Protein AF-A0A075X664-F1 (afdb_monomer)

Organism: NCBI:txid1524912

Structure (mmCIF, N/CA/C/O backbone):
data_AF-A0A075X664-F1
#
_entry.id   AF-A0A075X664-F1
#
loop_
_atom_site.group_PDB
_atom_site.id
_atom_site.type_symbol
_atom_site.label_atom_id
_atom_site.label_alt_id
_atom_site.label_comp_id
_atom_site.label_asym_id
_atom_site.label_entity_id
_atom_site.label_seq_id
_atom_site.pdbx_PDB_ins_code
_atom_site.Cartn_x
_atom_site.Cartn_y
_atom_site.Cartn_z
_atom_site.occupancy
_atom_site.B_iso_or_equiv
_atom_site.auth_seq_id
_atom_site.auth_comp_id
_atom_site.auth_asym_id
_atom_site.auth_atom_id
_atom_site.pdbx_PDB_model_num
ATOM 1 N N . MET A 1 1 ? -10.365 -13.710 -23.331 1.00 39.38 1 MET A N 1
ATOM 2 C CA . MET A 1 1 ? -9.081 -14.117 -22.718 1.00 39.38 1 MET A CA 1
ATOM 3 C C . MET A 1 1 ? -9.132 -13.779 -21.237 1.00 39.38 1 MET A C 1
ATOM 5 O O . MET A 1 1 ? -9.057 -12.605 -20.892 1.00 39.38 1 MET A O 1
ATOM 9 N N . SER A 1 2 ? -9.346 -14.769 -20.368 1.00 46.22 2 SER A N 1
ATOM 10 C CA . SER A 1 2 ? -9.330 -14.562 -18.916 1.00 46.22 2 SER A CA 1
ATOM 11 C C . SER A 1 2 ? -7.945 -14.064 -18.507 1.00 46.22 2 SER A C 1
ATOM 13 O O . SER A 1 2 ? -6.977 -14.815 -18.610 1.00 46.22 2 SER A O 1
ATOM 15 N N . LYS A 1 3 ? -7.832 -12.797 -18.082 1.00 55.53 3 LYS A N 1
ATOM 16 C CA . LYS A 1 3 ? -6.616 -12.269 -17.445 1.00 55.53 3 LYS A CA 1
ATOM 17 C C . LYS A 1 3 ? -6.377 -13.107 -16.193 1.00 55.53 3 LYS A C 1
ATOM 19 O O . LYS A 1 3 ? -6.989 -12.872 -15.159 1.00 55.53 3 LYS A O 1
ATOM 24 N N . LYS A 1 4 ? -5.544 -14.140 -16.306 1.00 54.78 4 LYS A N 1
ATOM 25 C CA . LYS A 1 4 ? -5.130 -14.971 -15.180 1.00 54.78 4 LYS A CA 1
ATOM 26 C C . LYS A 1 4 ? -4.264 -14.073 -14.305 1.00 54.78 4 LYS A C 1
ATOM 28 O O . LYS A 1 4 ? -3.109 -13.825 -14.632 1.00 54.78 4 LYS A O 1
ATOM 33 N N . TRP A 1 5 ? -4.864 -13.478 -13.276 1.00 67.94 5 TRP A N 1
ATOM 34 C CA . TRP A 1 5 ? -4.150 -12.601 -12.357 1.00 67.94 5 TRP A CA 1
ATOM 35 C C . TRP A 1 5 ? -2.955 -13.368 -11.789 1.00 67.94 5 TRP A C 1
ATOM 37 O O . TRP A 1 5 ? -3.127 -14.403 -11.146 1.00 67.94 5 TRP A O 1
ATOM 47 N N . ALA A 1 6 ? -1.743 -12.877 -12.041 1.00 74.94 6 ALA A N 1
ATOM 48 C CA . ALA A 1 6 ? -0.563 -13.346 -11.340 1.00 74.94 6 ALA A CA 1
ATOM 49 C C . ALA A 1 6 ? -0.678 -12.851 -9.894 1.00 74.94 6 ALA A C 1
ATOM 51 O O . ALA A 1 6 ? -0.341 -11.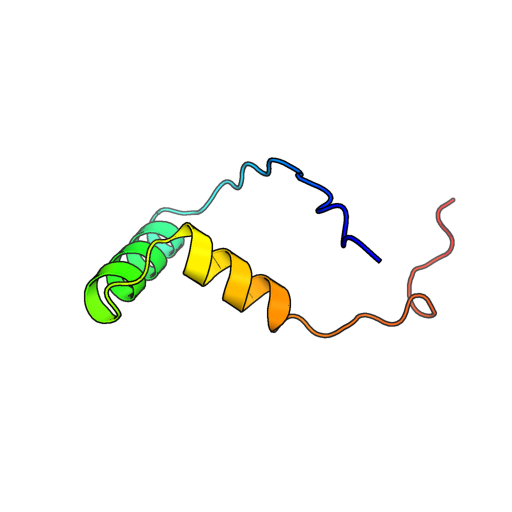712 -9.575 1.00 74.94 6 ALA A O 1
ATOM 52 N N . VAL A 1 7 ? -1.255 -13.679 -9.024 1.00 74.19 7 VAL A N 1
ATOM 53 C CA . VAL A 1 7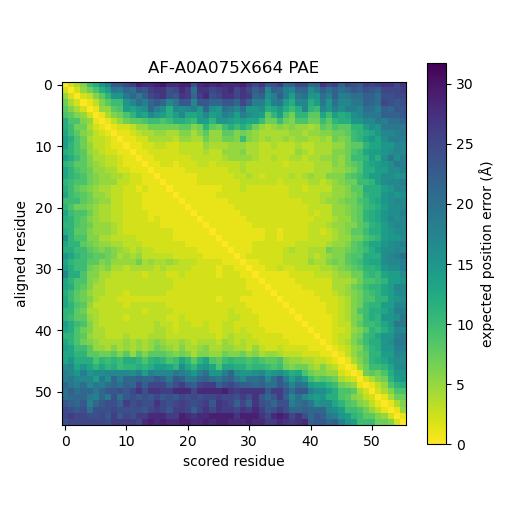 ? -1.372 -13.351 -7.605 1.00 74.19 7 VAL A CA 1
ATOM 54 C C . VAL A 1 7 ? -0.002 -13.567 -6.973 1.00 74.19 7 VAL A C 1
ATOM 56 O O . VAL A 1 7 ? 0.429 -14.702 -6.785 1.00 74.19 7 VAL A O 1
ATOM 59 N N . LYS A 1 8 ? 0.691 -12.473 -6.648 1.00 82.00 8 LYS A N 1
ATOM 60 C CA . LYS A 1 8 ? 1.944 -12.496 -5.889 1.00 82.00 8 LYS A CA 1
ATOM 61 C C . LYS A 1 8 ? 1.732 -11.776 -4.561 1.00 82.00 8 LYS A C 1
ATOM 63 O O . LYS A 1 8 ? 1.278 -10.635 -4.542 1.00 82.00 8 LYS A O 1
ATOM 68 N N . ARG A 1 9 ? 2.010 -12.462 -3.447 1.00 85.94 9 ARG A N 1
ATOM 69 C CA . ARG A 1 9 ? 2.007 -11.850 -2.110 1.00 85.94 9 ARG A CA 1
ATOM 70 C C . ARG A 1 9 ? 3.327 -11.111 -1.927 1.00 85.94 9 ARG A C 1
ATOM 72 O O . ARG A 1 9 ? 4.381 -11.668 -2.219 1.00 85.94 9 ARG A O 1
ATOM 79 N N . ILE A 1 10 ? 3.245 -9.869 -1.468 1.00 85.69 10 ILE A N 1
ATOM 80 C CA . ILE A 1 10 ? 4.395 -9.010 -1.201 1.00 85.69 10 ILE A CA 1
ATOM 81 C C . ILE A 1 10 ? 4.261 -8.545 0.246 1.00 85.69 10 ILE A C 1
ATOM 83 O O . ILE A 1 10 ? 3.190 -8.089 0.644 1.00 85.69 10 ILE A O 1
ATOM 87 N N . THR A 1 11 ? 5.337 -8.680 1.012 1.00 90.44 11 THR A N 1
ATOM 88 C CA . THR A 1 11 ? 5.480 -8.059 2.330 1.00 90.44 11 THR A CA 1
ATOM 89 C C . THR A 1 11 ? 6.446 -6.898 2.165 1.00 90.44 11 THR A C 1
ATOM 91 O O . THR A 1 11 ? 7.528 -7.085 1.610 1.00 90.44 11 THR A O 1
ATOM 94 N N . VAL A 1 12 ? 6.057 -5.710 2.615 1.00 88.44 12 VAL A N 1
ATOM 95 C CA . VAL A 1 12 ? 6.903 -4.514 2.582 1.00 88.44 12 VAL A CA 1
ATOM 96 C C . VAL A 1 12 ? 7.110 -4.025 4.005 1.00 88.44 12 VAL A C 1
ATOM 98 O O . VAL A 1 12 ? 6.164 -3.985 4.789 1.00 88.44 12 VAL A O 1
ATOM 101 N N . ASN A 1 13 ? 8.351 -3.683 4.335 1.00 93.88 13 ASN A N 1
ATOM 102 C CA . ASN A 1 13 ? 8.656 -2.993 5.578 1.00 93.88 13 ASN A CA 1
ATOM 103 C C . ASN A 1 13 ? 8.568 -1.497 5.304 1.00 93.88 13 ASN A C 1
ATOM 105 O O . ASN A 1 13 ? 9.171 -1.016 4.347 1.00 93.88 13 ASN A O 1
ATOM 109 N N . LEU A 1 14 ? 7.813 -0.792 6.134 1.00 92.69 14 LEU A N 1
ATOM 110 C CA . LEU A 1 14 ? 7.623 0.648 6.052 1.00 92.69 14 LEU A CA 1
ATOM 111 C C . LEU A 1 14 ? 8.106 1.264 7.359 1.00 92.69 14 LEU A C 1
ATOM 113 O O . LEU A 1 14 ? 7.966 0.663 8.427 1.00 92.69 14 LEU A O 1
ATOM 117 N N . THR A 1 15 ? 8.686 2.453 7.276 1.00 97.19 15 THR A N 1
ATOM 118 C CA . THR A 1 15 ? 8.999 3.235 8.473 1.00 97.19 15 THR A CA 1
ATOM 119 C C . THR A 1 15 ? 7.711 3.713 9.148 1.00 97.19 15 THR A C 1
ATOM 121 O O . THR A 1 15 ? 6.660 3.795 8.509 1.00 97.19 15 THR A O 1
ATOM 124 N N . SER A 1 16 ? 7.780 4.064 10.437 1.00 95.88 16 SER A N 1
ATOM 125 C CA . SER A 1 16 ? 6.611 4.546 11.188 1.00 95.88 16 SER A CA 1
ATOM 126 C C . SER A 1 16 ? 5.921 5.718 10.484 1.00 95.88 16 SER A C 1
ATOM 128 O O . SER A 1 16 ? 4.713 5.682 10.279 1.00 95.88 16 SER A O 1
ATOM 130 N N . SER A 1 17 ? 6.700 6.685 9.988 1.00 97.06 17 SER A N 1
ATOM 131 C CA . SER A 1 17 ? 6.175 7.843 9.260 1.00 97.06 17 SER A CA 1
ATOM 132 C C . SER A 1 17 ? 5.457 7.471 7.957 1.00 97.06 17 SER A C 1
ATOM 134 O O . SER A 1 17 ? 4.486 8.123 7.573 1.00 97.06 17 SER A O 1
ATOM 136 N N . GLU A 1 18 ? 5.928 6.443 7.245 1.00 95.12 18 GLU A N 1
ATOM 137 C CA . GLU A 1 18 ? 5.277 5.964 6.019 1.00 95.12 18 GLU A CA 1
ATOM 138 C C . GLU A 1 18 ? 3.955 5.255 6.323 1.00 95.12 18 GLU A C 1
ATOM 140 O O . GLU A 1 18 ? 2.974 5.482 5.611 1.00 95.12 18 GLU A O 1
ATOM 145 N N . ILE A 1 19 ? 3.915 4.449 7.391 1.00 95.19 19 ILE A N 1
ATOM 146 C CA . ILE A 1 19 ? 2.686 3.813 7.879 1.00 95.19 19 ILE A CA 1
ATOM 147 C C . ILE A 1 19 ? 1.660 4.874 8.270 1.00 95.19 19 ILE A C 1
ATOM 149 O O . ILE A 1 19 ? 0.555 4.859 7.734 1.00 95.19 19 ILE A O 1
ATOM 153 N N . GLU A 1 20 ? 2.035 5.841 9.109 1.00 96.88 20 GLU A N 1
ATOM 154 C CA . GLU A 1 20 ? 1.126 6.901 9.564 1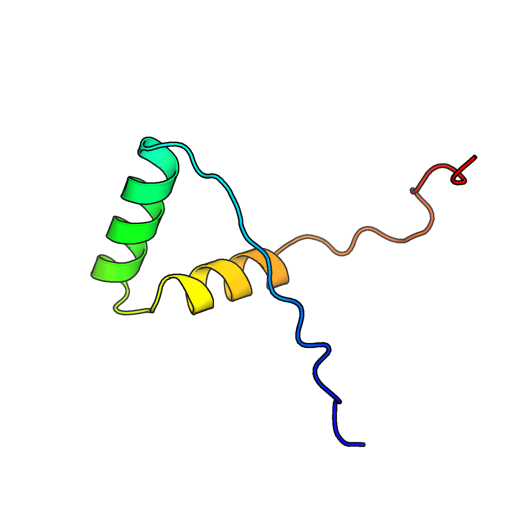.00 96.88 20 GLU A CA 1
ATOM 155 C C . GLU A 1 20 ? 0.544 7.695 8.392 1.00 96.88 20 GLU A C 1
ATOM 157 O O . GLU A 1 20 ? -0.656 7.974 8.341 1.00 96.88 20 GLU A O 1
ATOM 162 N N . LYS A 1 21 ? 1.380 8.031 7.403 1.00 96.25 21 LYS A N 1
ATOM 163 C CA . LYS A 1 21 ? 0.931 8.736 6.200 1.00 96.25 21 LYS A CA 1
ATOM 164 C C . LYS A 1 21 ? -0.063 7.902 5.391 1.00 96.25 21 LYS A C 1
ATOM 166 O O . LYS A 1 21 ? -1.058 8.445 4.905 1.00 96.25 21 LYS A O 1
ATOM 171 N N . LEU A 1 22 ? 0.205 6.608 5.231 1.00 94.69 22 LEU A N 1
ATOM 172 C CA . LEU A 1 22 ? -0.652 5.697 4.478 1.00 94.69 22 LEU A CA 1
ATOM 173 C C . LEU A 1 22 ? -1.994 5.465 5.193 1.00 94.69 22 LEU A C 1
ATOM 175 O O . LEU A 1 22 ? -3.042 5.493 4.546 1.00 94.69 22 LEU A O 1
ATOM 179 N N . GLU A 1 23 ? -1.976 5.296 6.515 1.00 95.00 23 GLU A N 1
ATOM 180 C CA . GLU A 1 23 ? -3.177 5.153 7.342 1.00 95.00 23 GLU A CA 1
ATOM 181 C C . GLU A 1 23 ? -4.032 6.415 7.327 1.00 95.00 23 GLU A C 1
ATOM 183 O O . GLU A 1 23 ? -5.239 6.333 7.096 1.00 95.00 23 GLU A O 1
ATOM 188 N N . LYS A 1 24 ? -3.416 7.590 7.484 1.00 97.06 24 LYS A N 1
ATOM 189 C CA . LYS A 1 24 ? -4.134 8.864 7.414 1.00 97.06 24 LYS A CA 1
ATOM 190 C C . LYS A 1 24 ? -4.822 9.042 6.060 1.00 97.06 24 LYS A C 1
ATOM 192 O O . LYS A 1 24 ? -6.014 9.330 6.011 1.00 97.06 24 LYS A O 1
ATOM 197 N N . TYR A 1 25 ? -4.112 8.782 4.962 1.00 95.88 25 TYR A N 1
ATOM 198 C CA . TYR A 1 25 ? -4.692 8.866 3.621 1.00 95.88 25 TYR A CA 1
ATOM 199 C C . TYR A 1 25 ? -5.831 7.853 3.408 1.00 95.88 25 TYR A C 1
ATOM 201 O O . TYR A 1 25 ? -6.846 8.169 2.784 1.00 95.88 25 TYR A O 1
ATOM 209 N N . SER A 1 26 ? -5.702 6.644 3.963 1.00 96.19 26 SER A N 1
ATOM 210 C CA . SER A 1 26 ? -6.762 5.629 3.971 1.00 96.19 26 SER A CA 1
ATOM 211 C C . SER A 1 26 ? -8.010 6.100 4.719 1.00 96.19 26 SER A C 1
ATOM 213 O O . SER A 1 26 ? -9.116 5.957 4.197 1.00 96.19 26 SER A O 1
ATOM 215 N N .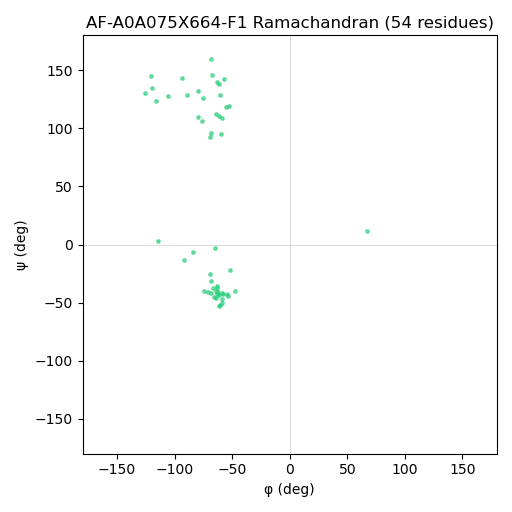 GLN A 1 27 ? -7.845 6.731 5.883 1.00 96.69 27 GLN A N 1
ATOM 216 C CA . GLN A 1 27 ? -8.948 7.306 6.658 1.00 96.69 27 GLN A CA 1
ATOM 217 C C . GLN A 1 27 ? -9.627 8.476 5.937 1.00 96.69 27 GLN A C 1
ATOM 219 O O . GLN A 1 27 ? -10.853 8.520 5.876 1.00 96.69 27 GLN A O 1
ATOM 224 N N . GLU A 1 28 ? -8.854 9.397 5.356 1.00 96.56 28 GLU A N 1
ATOM 225 C CA . GLU A 1 28 ? -9.389 10.574 4.655 1.00 96.56 28 GLU A CA 1
ATOM 226 C C . GLU A 1 28 ? -10.152 10.199 3.376 1.00 96.56 28 GLU A C 1
ATOM 228 O O . GLU A 1 28 ? -11.173 10.803 3.055 1.00 96.56 28 GLU A O 1
ATOM 233 N N . THR A 1 29 ? -9.674 9.192 2.64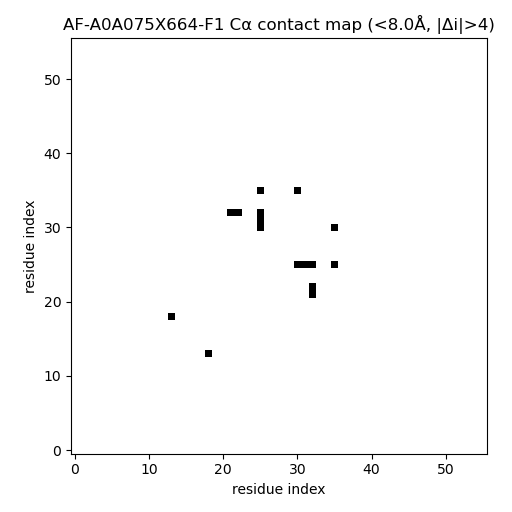3 1.00 94.00 29 THR A N 1
ATOM 234 C CA . THR A 1 29 ? -10.287 8.760 1.374 1.00 94.00 29 THR A CA 1
ATOM 235 C C . THR A 1 29 ? -11.328 7.652 1.538 1.00 94.00 29 THR A C 1
ATOM 237 O O . THR A 1 29 ? -12.047 7.347 0.585 1.00 94.00 29 THR A O 1
ATOM 240 N N . GLY A 1 30 ? -11.389 7.012 2.711 1.00 94.81 30 GLY A N 1
ATOM 241 C CA . GLY A 1 30 ? -12.213 5.830 2.976 1.00 94.81 30 GLY A CA 1
ATOM 242 C C . GLY A 1 30 ? -11.779 4.577 2.204 1.00 94.81 30 GLY A C 1
ATOM 243 O O . GLY A 1 30 ? -12.524 3.596 2.153 1.00 94.81 30 GLY A O 1
ATOM 244 N N . ARG A 1 31 ? -10.601 4.593 1.566 1.00 94.44 31 ARG A N 1
ATOM 245 C CA . ARG A 1 31 ? -10.096 3.475 0.758 1.00 94.44 31 ARG A CA 1
ATOM 246 C C . ARG A 1 31 ? -9.200 2.564 1.586 1.00 94.44 31 ARG A C 1
ATOM 248 O O . ARG A 1 31 ? -8.408 3.063 2.380 1.00 94.44 31 ARG A O 1
ATOM 255 N N . PRO A 1 32 ? -9.233 1.239 1.376 1.00 94.44 32 PRO A N 1
ATOM 256 C CA . PRO A 1 32 ? -8.332 0.330 2.070 1.00 94.44 32 PRO A CA 1
ATOM 257 C C . PRO A 1 32 ? -6.875 0.531 1.623 1.00 94.44 32 PRO A C 1
ATOM 259 O O . PRO A 1 32 ? -6.597 0.746 0.443 1.00 94.44 32 PRO A O 1
ATOM 262 N N . LEU A 1 33 ? -5.937 0.356 2.561 1.00 92.25 33 LEU A N 1
ATOM 263 C CA . LEU A 1 33 ? -4.482 0.477 2.352 1.00 92.25 33 LEU A CA 1
ATOM 264 C C . LEU A 1 33 ? -3.987 -0.276 1.102 1.00 92.25 33 LEU A C 1
ATOM 266 O O . LEU A 1 33 ? -3.149 0.213 0.349 1.00 92.25 33 LEU A O 1
ATOM 270 N N . THR A 1 34 ? -4.528 -1.471 0.855 1.00 91.12 34 THR A N 1
ATOM 271 C CA . THR A 1 34 ? -4.139 -2.322 -0.279 1.00 91.12 34 THR A CA 1
ATOM 272 C C . THR A 1 34 ? -4.548 -1.757 -1.637 1.00 91.12 34 THR A C 1
ATOM 274 O O . THR A 1 34 ? -3.844 -1.992 -2.621 1.00 91.12 34 THR A O 1
ATOM 277 N N . ASP A 1 35 ? -5.659 -1.025 -1.713 1.00 92.44 35 ASP A N 1
ATOM 278 C CA . ASP A 1 35 ? -6.108 -0.388 -2.951 1.00 92.44 35 ASP A CA 1
ATOM 279 C C . ASP A 1 35 ? -5.248 0.836 -3.264 1.00 92.44 35 ASP A C 1
ATOM 281 O O . ASP A 1 35 ? -4.785 0.985 -4.391 1.00 92.44 35 ASP A O 1
ATOM 285 N N . ILE A 1 36 ? -4.902 1.610 -2.231 1.00 94.19 36 ILE A N 1
ATOM 286 C CA . ILE A 1 36 ? -3.962 2.732 -2.334 1.00 94.19 36 ILE A CA 1
ATOM 287 C C . ILE A 1 36 ? -2.600 2.243 -2.840 1.00 94.19 36 ILE A C 1
ATOM 289 O O . ILE A 1 36 ? -2.085 2.768 -3.822 1.00 94.19 36 ILE A O 1
ATOM 293 N N . ILE A 1 37 ? -2.032 1.188 -2.241 1.00 92.62 37 ILE A N 1
ATOM 294 C CA . ILE A 1 37 ? -0.752 0.616 -2.696 1.00 92.62 37 ILE A CA 1
ATOM 295 C C . ILE A 1 37 ? -0.848 0.151 -4.158 1.00 92.62 37 ILE A C 1
ATOM 297 O O . ILE A 1 37 ? 0.068 0.384 -4.945 1.00 92.62 37 ILE A O 1
ATOM 301 N N . ARG A 1 38 ? -1.955 -0.492 -4.552 1.00 90.81 38 ARG A N 1
ATOM 302 C CA . ARG A 1 38 ? -2.168 -0.919 -5.944 1.00 90.81 38 ARG A CA 1
ATOM 303 C C . ARG A 1 38 ? -2.269 0.255 -6.907 1.00 90.81 38 ARG A C 1
ATOM 305 O O . ARG A 1 38 ? -1.753 0.146 -8.017 1.00 90.81 38 ARG A O 1
ATOM 312 N N . GLU A 1 39 ? -2.942 1.328 -6.514 1.00 92.19 39 GLU A N 1
ATOM 313 C CA . GLU A 1 39 ? -3.018 2.558 -7.295 1.00 92.19 39 GLU A CA 1
ATOM 314 C C . GLU A 1 39 ? -1.612 3.136 -7.476 1.00 92.19 39 GLU A C 1
ATOM 316 O O . GLU A 1 39 ? -1.163 3.267 -8.611 1.00 92.19 39 GLU A O 1
ATOM 321 N N . LEU A 1 40 ? -0.854 3.329 -6.394 1.00 90.88 40 LEU A N 1
ATOM 322 C CA . LEU A 1 40 ? 0.522 3.836 -6.459 1.00 90.88 40 LEU A CA 1
ATOM 323 C C . LEU A 1 40 ? 1.410 3.006 -7.396 1.00 90.88 40 LEU A C 1
ATOM 325 O O . LEU A 1 40 ? 2.136 3.577 -8.203 1.00 90.88 40 LEU A O 1
ATOM 329 N N . ILE A 1 41 ? 1.301 1.672 -7.353 1.00 90.56 41 ILE A N 1
ATOM 330 C CA . ILE A 1 41 ? 2.031 0.778 -8.266 1.00 90.56 41 ILE A CA 1
ATOM 331 C C . ILE A 1 41 ? 1.630 1.010 -9.731 1.00 90.56 41 ILE A C 1
ATOM 333 O O . ILE A 1 41 ? 2.496 1.000 -10.600 1.00 90.56 41 ILE A O 1
ATOM 337 N N . ARG A 1 42 ? 0.342 1.225 -10.030 1.00 87.88 42 ARG A N 1
ATOM 338 C CA . ARG A 1 42 ? -0.133 1.506 -11.403 1.00 87.88 42 ARG A CA 1
ATOM 339 C C . ARG A 1 42 ? 0.315 2.867 -11.925 1.00 87.88 42 ARG A C 1
ATOM 341 O O . ARG A 1 42 ? 0.384 3.042 -13.134 1.00 87.88 42 ARG A O 1
ATOM 348 N N . HIS A 1 43 ? 0.574 3.814 -11.028 1.00 92.06 43 HIS A N 1
ATOM 349 C CA . HIS A 1 43 ? 1.081 5.140 -11.369 1.00 92.06 43 HIS A CA 1
ATOM 350 C C . HIS A 1 43 ? 2.609 5.178 -11.531 1.00 92.06 43 HIS A C 1
ATOM 352 O O . HIS A 1 43 ? 3.143 6.211 -11.938 1.00 92.06 43 HIS A O 1
ATOM 358 N N . LEU A 1 44 ? 3.323 4.084 -11.235 1.00 89.75 44 LEU A N 1
ATOM 359 C CA . LEU A 1 44 ? 4.753 3.998 -11.521 1.00 89.75 44 LEU A CA 1
ATOM 360 C C . LEU A 1 44 ? 4.988 4.081 -13.038 1.00 89.75 44 LEU A C 1
ATOM 362 O O . LEU A 1 44 ? 4.230 3.483 -13.805 1.00 89.75 44 LEU A O 1
ATOM 366 N N . PRO A 1 45 ? 6.032 4.797 -13.489 1.00 90.31 45 PRO A N 1
ATOM 367 C CA . PRO A 1 45 ? 6.363 4.846 -14.904 1.00 90.31 45 PRO A CA 1
ATOM 368 C C . PRO A 1 45 ? 6.711 3.442 -15.404 1.00 90.31 45 PRO A C 1
ATOM 370 O O . PRO A 1 45 ? 7.449 2.705 -14.747 1.00 90.31 45 PRO A O 1
ATOM 373 N N . GLU A 1 46 ? 6.222 3.086 -16.591 1.00 83.19 46 GLU A N 1
ATOM 374 C CA . GLU A 1 46 ? 6.711 1.901 -17.289 1.00 83.19 46 GLU A CA 1
ATOM 375 C C . GLU A 1 46 ? 8.184 2.136 -17.621 1.00 83.19 46 GLU A C 1
ATOM 377 O O . GLU A 1 46 ? 8.530 3.027 -18.397 1.00 83.19 46 GLU A O 1
ATOM 382 N N . ILE A 1 47 ? 9.070 1.376 -16.981 1.00 78.06 47 ILE A N 1
ATOM 383 C CA . ILE A 1 47 ? 10.494 1.418 -17.293 1.00 78.06 47 ILE A CA 1
ATOM 384 C C . ILE A 1 47 ? 10.665 0.559 -18.550 1.00 78.06 47 ILE A C 1
ATOM 386 O O . ILE A 1 47 ? 10.497 -0.659 -18.455 1.00 78.06 47 ILE A O 1
ATOM 390 N N . PRO A 1 48 ? 10.966 1.142 -19.729 1.00 70.25 48 PRO A N 1
ATOM 391 C CA . PRO A 1 48 ? 11.205 0.341 -20.917 1.00 70.25 48 PRO A CA 1
ATOM 392 C C . PRO A 1 48 ? 12.403 -0.576 -20.656 1.00 70.25 48 PRO A C 1
ATOM 394 O O . PRO A 1 48 ? 13.473 -0.119 -20.246 1.00 70.25 48 PRO A O 1
ATOM 397 N N . GLU A 1 49 ? 12.210 -1.868 -20.918 1.00 61.81 49 GLU A N 1
ATOM 398 C CA . GLU A 1 49 ? 13.163 -2.963 -20.671 1.00 61.81 49 GLU A CA 1
ATOM 399 C C . GLU A 1 49 ? 14.563 -2.691 -21.272 1.00 61.81 49 GLU A C 1
ATOM 401 O O . GLU A 1 49 ? 15.574 -3.167 -20.768 1.00 61.81 49 GLU A O 1
ATOM 406 N N . ALA A 1 50 ? 14.638 -1.803 -22.271 1.00 61.31 50 ALA A N 1
ATOM 407 C CA . ALA A 1 50 ? 15.847 -1.332 -22.948 1.00 61.31 50 ALA A CA 1
ATOM 408 C C . ALA A 1 50 ? 16.854 -0.528 -22.086 1.00 61.31 50 ALA A C 1
ATOM 410 O O . ALA A 1 50 ? 17.900 -0.138 -22.603 1.00 61.31 50 ALA A O 1
ATOM 411 N N . LYS A 1 51 ? 16.572 -0.245 -20.805 1.00 56.28 51 LYS 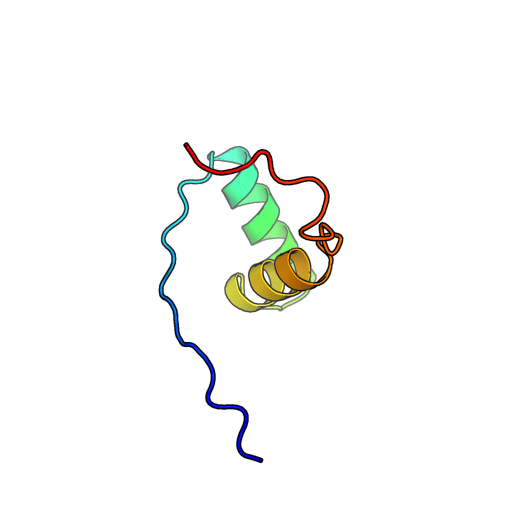A N 1
ATOM 412 C CA . LYS A 1 51 ? 17.522 0.415 -19.877 1.00 56.28 51 LYS A CA 1
ATOM 413 C C . LYS A 1 51 ? 17.975 -0.456 -18.707 1.00 56.28 51 LYS A C 1
ATOM 415 O O . LYS A 1 51 ? 18.725 0.026 -17.857 1.00 56.28 51 LYS A O 1
ATOM 420 N N . LEU A 1 52 ? 17.544 -1.712 -18.642 1.00 60.16 52 LEU A N 1
ATOM 421 C CA . LEU A 1 52 ? 18.089 -2.644 -17.663 1.00 60.16 52 LEU A CA 1
ATOM 422 C C . LEU A 1 52 ? 19.483 -3.080 -18.147 1.00 60.16 52 LEU A C 1
ATOM 424 O O . LEU A 1 52 ? 19.606 -3.513 -19.294 1.00 60.16 52 LEU A O 1
ATOM 428 N N . PRO A 1 53 ? 20.548 -2.940 -17.332 1.00 67.44 53 PRO A N 1
ATOM 429 C CA . PRO A 1 53 ? 21.834 -3.528 -17.679 1.00 67.44 53 PRO A CA 1
ATOM 430 C C . PRO A 1 53 ? 21.633 -5.037 -17.879 1.00 67.44 53 PRO A C 1
ATOM 432 O O . PRO A 1 53 ? 20.829 -5.630 -17.148 1.00 67.44 53 PRO A O 1
ATOM 435 N N . PRO A 1 54 ? 22.317 -5.665 -18.856 1.00 66.06 54 PRO A N 1
ATOM 436 C CA . PRO A 1 54 ? 22.248 -7.108 -19.023 1.00 66.06 54 PRO A CA 1
ATOM 437 C C . PRO A 1 54 ? 22.588 -7.737 -17.675 1.00 66.06 54 PRO A C 1
ATOM 439 O O . PRO A 1 54 ? 23.642 -7.461 -17.104 1.00 66.06 54 PRO A O 1
ATOM 442 N N . THR A 1 55 ? 21.643 -8.497 -17.125 1.00 67.62 55 THR A N 1
ATOM 443 C CA . THR A 1 55 ? 21.871 -9.278 -15.915 1.00 67.62 55 THR A CA 1
ATOM 444 C C . THR A 1 55 ? 23.019 -10.237 -16.218 1.00 67.62 55 THR A C 1
ATOM 446 O O . THR A 1 55 ? 22.864 -11.128 -17.052 1.00 67.62 55 THR A O 1
ATOM 449 N N . ALA A 1 56 ? 24.175 -9.966 -15.613 1.00 43.00 56 ALA A N 1
ATOM 450 C CA . ALA A 1 56 ? 25.324 -10.860 -15.566 1.00 43.00 56 ALA A CA 1
ATOM 451 C C . ALA A 1 56 ? 25.160 -11.845 -14.405 1.00 43.00 56 ALA A C 1
ATOM 453 O O . ALA A 1 56 ? 24.606 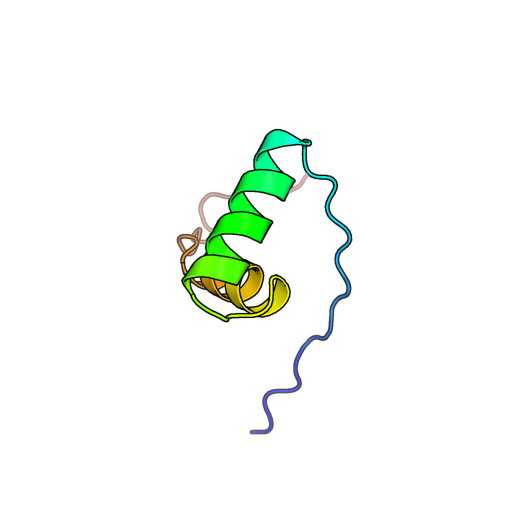-11.424 -13.360 1.00 43.00 56 ALA A O 1
#

Sequence (56 aa):
MSKKWAVKRITVNLTSSEIEKLEKYSQETGRPLTDIIRELIRHLPEIPEAKLPPTA

Solvent-accessible surface area (backbone atoms only — not comparable to full-atom values): 3869 Å² total; per-residue 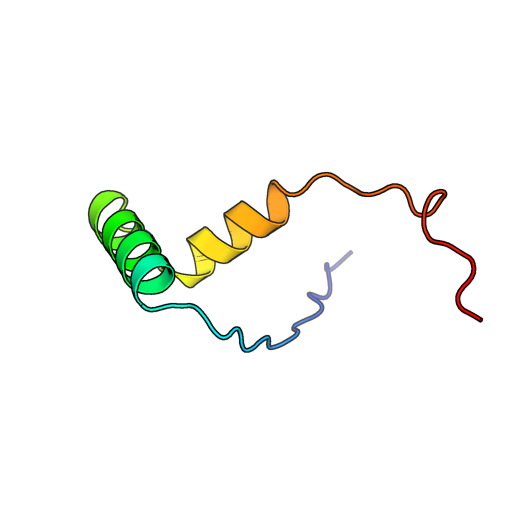(Å²): 132,83,80,77,74,84,85,72,91,81,87,81,92,69,56,71,70,56,47,53,53,49,52,50,51,21,64,76,68,73,44,57,64,69,56,53,54,52,49,55,60,69,69,49,78,85,76,66,74,90,73,61,74,82,87,124

Foldseek 3Di:
DPPPDPDDDDDDDDDPVRVVVLVVVCVVVVHDSVVVVVVVVVPDDDDPPVPDDPDD

pLDDT: mean 83.17, std 15.85, range [39.38, 97.19]

Secondary structure (DSSP, 8-state):
---------------HHHHHHHHHHHHHHT--HHHHHHHHHHTS----GGGSPP--

InterPro domains:
  IPR002145 Ribbon-helix-helix protein, CopG [PF01402] (8-44)
  IPR010985 Ribbon-helix-helix [SSF47598] (3-43)

Nearest PDB structures (foldseek):
  7vp4-assembly2_F  TM=6.615E-01  e=3.613E+00  Arabidopsis thaliana
  7odt-assembly1_a  TM=2.455E-01  e=9.272E+00  Homo sapiens

Mean predicted aligned error: 8.93 Å

Radius of gyration: 15.55 Å; Cα contacts (8 Å, |Δi|>4): 8; chains: 1; boundin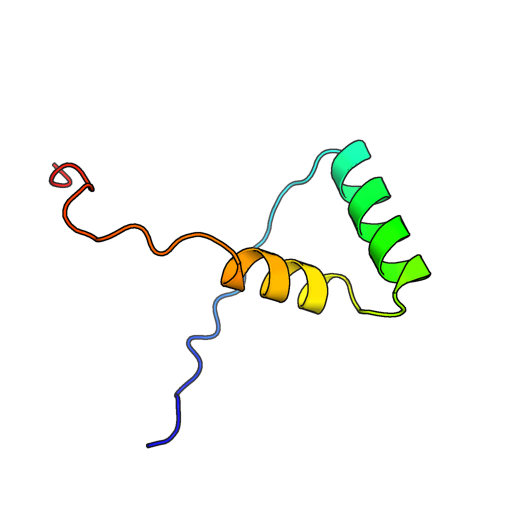g box: 38×26×34 Å